Protein AF-A0A269XDT1-F1 (afdb_monomer_lite)

Sequence (77 aa):
RDGKLTSEEMKGATCTISNIGSAGGQWFTPVINHPEVAILGIGRIAQKPIVKDGEIIAAPVLALSLSFDHRQIDGAT

Organism: NCBI:txid152332

InterPro domains:
  IPR001078 2-oxoacid dehydrogenase acyltransferase, catalytic domain [PF00198] (1-77)
  IPR023213 Chloramphenicol acetyltransferase-like domain superfamily [G3DSA:3.30.559.10] (1-77)
  IPR050743 2-oxoacid dehydrogenase family, E2 component [PTHR43178] (1-77)

Radius of gyration: 16.58 Å; chains: 1; bounding box: 47×24×38 Å

pLDDT: mean 94.8, std 6.14, range [53.03, 98.38]

Secondary structure (DSSP, 8-state):
--S---TTTT---SEEEEE-GGGT-----PPP-TT-SEEEEEEEEEEEEEEETTEEEEEEEEEEEEEE-TTT--S--

Foldseek 3Di:
DPPPDDPVNVDDDQEEEAECLVVQAADDADDGDPPHFKYKYKHHFDFDFDQDPNDTDTDTDIDIHMDGHCVVDDDPD

Structure (mmCIF, N/CA/C/O backbone):
data_AF-A0A269XDT1-F1
#
_entry.id   AF-A0A269XDT1-F1
#
loop_
_atom_site.group_PDB
_atom_site.id
_atom_site.type_symbol
_atom_site.label_atom_id
_atom_site.label_alt_id
_atom_site.label_comp_id
_atom_site.label_asym_id
_atom_site.label_entity_id
_atom_site.label_seq_id
_atom_site.pdbx_PDB_ins_code
_atom_site.Cartn_x
_atom_site.Cartn_y
_atom_site.Cartn_z
_atom_site.occupancy
_atom_site.B_iso_or_equiv
_atom_site.auth_seq_id
_atom_site.auth_comp_id
_atom_site.auth_asym_id
_atom_site.auth_atom_id
_atom_site.pdbx_PDB_model_num
ATOM 1 N N . ARG A 1 1 ? 21.325 5.995 3.526 1.00 71.19 1 ARG A N 1
ATOM 2 C CA . ARG A 1 1 ? 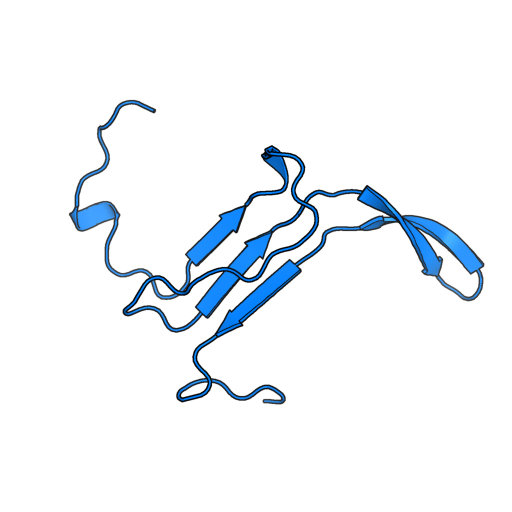20.972 6.158 2.090 1.00 71.19 1 ARG A CA 1
ATOM 3 C C . ARG A 1 1 ? 22.302 6.341 1.392 1.00 71.19 1 ARG A C 1
ATOM 5 O O . ARG A 1 1 ? 22.740 7.466 1.219 1.00 71.19 1 ARG A O 1
ATOM 12 N N . ASP A 1 2 ? 22.970 5.243 1.070 1.00 91.56 2 ASP A N 1
ATOM 13 C CA . ASP A 1 2 ? 24.407 5.309 0.767 1.00 91.56 2 ASP A CA 1
ATOM 14 C C . ASP A 1 2 ? 24.660 5.247 -0.744 1.00 91.56 2 ASP A C 1
ATOM 16 O O . ASP A 1 2 ? 25.795 5.117 -1.181 1.00 91.56 2 ASP A O 1
ATOM 20 N N . GLY A 1 3 ? 23.585 5.304 -1.542 1.00 91.25 3 GLY A N 1
ATOM 21 C CA . GLY A 1 3 ? 23.641 5.324 -3.005 1.00 91.25 3 GLY A CA 1
ATOM 22 C C . GLY A 1 3 ? 24.149 4.033 -3.647 1.00 91.25 3 GLY A C 1
ATOM 23 O O . GLY A 1 3 ? 24.453 4.038 -4.829 1.00 91.25 3 GLY A O 1
ATOM 24 N N . LYS A 1 4 ? 24.248 2.934 -2.891 1.00 95.56 4 LYS A N 1
ATOM 25 C CA . LYS A 1 4 ? 24.833 1.662 -3.352 1.00 95.56 4 LYS A CA 1
ATOM 26 C C . LYS A 1 4 ? 23.877 0.776 -4.157 1.00 95.56 4 LYS A C 1
ATOM 28 O O . LYS A 1 4 ? 24.274 -0.309 -4.554 1.00 95.56 4 LYS A O 1
ATOM 33 N N . LEU A 1 5 ? 22.633 1.215 -4.349 1.00 94.81 5 LEU A N 1
ATOM 34 C CA . LEU A 1 5 ? 21.602 0.432 -5.022 1.00 94.81 5 LEU A CA 1
ATOM 35 C C . LEU A 1 5 ? 21.900 0.377 -6.524 1.00 94.81 5 LEU A C 1
ATOM 37 O O . LEU A 1 5 ? 22.027 1.413 -7.178 1.00 94.81 5 LEU A O 1
ATOM 41 N N . THR A 1 6 ? 22.027 -0.828 -7.057 1.00 96.19 6 THR A N 1
ATOM 42 C CA . THR A 1 6 ? 22.292 -1.069 -8.475 1.00 96.19 6 THR A CA 1
ATOM 43 C C . THR A 1 6 ? 20.999 -1.074 -9.290 1.00 96.19 6 THR A C 1
ATOM 45 O O . THR A 1 6 ? 19.899 -1.249 -8.769 1.00 96.19 6 THR A O 1
ATOM 48 N N . SER A 1 7 ? 21.116 -0.907 -10.611 1.00 93.06 7 SER A N 1
ATOM 49 C CA . SER A 1 7 ? 19.953 -0.985 -11.506 1.00 93.06 7 SER A CA 1
ATOM 50 C C . SER A 1 7 ? 19.314 -2.378 -11.530 1.00 93.06 7 SER A C 1
ATOM 52 O O . SER A 1 7 ? 18.113 -2.478 -11.765 1.00 93.06 7 SER A O 1
ATOM 54 N N . GLU A 1 8 ? 20.090 -3.440 -11.306 1.00 94.62 8 GLU A N 1
ATOM 55 C CA . GLU A 1 8 ? 19.572 -4.812 -11.264 1.00 94.62 8 GLU A CA 1
ATOM 56 C C . GLU A 1 8 ? 18.701 -5.045 -10.028 1.00 94.62 8 GLU A C 1
ATOM 58 O O . GLU A 1 8 ? 17.617 -5.606 -10.151 1.00 94.62 8 GLU A O 1
ATOM 63 N N . GLU A 1 9 ? 19.103 -4.516 -8.869 1.00 94.12 9 GLU A N 1
ATOM 64 C CA . GLU A 1 9 ? 18.332 -4.602 -7.619 1.00 94.12 9 GLU A CA 1
ATOM 65 C C . GLU A 1 9 ? 17.001 -3.831 -7.663 1.00 94.12 9 GLU A C 1
ATOM 67 O O . GLU A 1 9 ? 16.114 -4.082 -6.851 1.00 94.12 9 GLU A O 1
ATOM 72 N N . MET A 1 10 ? 16.844 -2.890 -8.600 1.00 92.88 10 MET A N 1
ATOM 73 C CA . MET A 1 10 ? 15.630 -2.078 -8.766 1.00 92.88 10 MET A CA 1
ATOM 74 C C . MET A 1 10 ? 14.653 -2.622 -9.821 1.00 92.88 10 MET A C 1
ATOM 76 O O . MET A 1 10 ? 13.647 -1.973 -10.108 1.00 92.88 10 MET A O 1
ATOM 80 N N . LYS A 1 11 ? 14.946 -3.768 -10.446 1.00 92.81 11 LYS A N 1
ATOM 81 C CA . LYS A 1 11 ? 14.147 -4.343 -11.541 1.00 92.81 11 LYS A CA 1
ATOM 82 C C . LYS A 1 11 ? 13.432 -5.624 -11.115 1.00 92.81 11 LYS A C 1
ATOM 84 O O . LYS A 1 11 ? 13.782 -6.256 -10.129 1.00 92.81 11 LYS A O 1
ATOM 89 N N . GLY A 1 12 ? 12.441 -6.027 -11.913 1.00 92.31 12 GLY A N 1
ATOM 90 C CA . GLY A 1 12 ? 11.757 -7.316 -11.762 1.00 92.31 12 GLY A CA 1
ATOM 91 C C . GLY A 1 12 ? 10.662 -7.350 -10.694 1.00 92.31 12 GLY A C 1
ATOM 92 O O . GLY A 1 12 ? 10.149 -8.425 -10.394 1.00 92.31 12 GLY A O 1
ATOM 93 N N . ALA A 1 13 ? 10.286 -6.199 -10.132 1.00 95.00 13 ALA A N 1
ATOM 94 C CA . ALA A 1 13 ? 9.128 -6.105 -9.253 1.00 95.00 13 ALA A CA 1
ATOM 95 C C . ALA A 1 13 ? 7.826 -6.430 -10.010 1.00 95.00 13 ALA A C 1
ATOM 97 O O . ALA A 1 13 ? 7.715 -6.215 -11.217 1.00 95.00 13 ALA A O 1
ATOM 98 N N . THR A 1 14 ? 6.835 -6.942 -9.281 1.00 93.69 14 THR A N 1
ATOM 99 C CA . THR A 1 14 ? 5.476 -7.201 -9.788 1.00 93.69 14 THR A CA 1
ATOM 100 C C . THR A 1 14 ? 4.462 -6.166 -9.296 1.00 93.69 14 THR A C 1
ATOM 102 O O . THR A 1 14 ? 3.437 -5.949 -9.943 1.00 93.69 14 THR A O 1
ATOM 105 N N . CYS A 1 15 ? 4.750 -5.538 -8.152 1.00 95.81 15 CYS A N 1
ATOM 106 C CA . CYS A 1 15 ? 3.943 -4.517 -7.496 1.00 95.81 15 CYS A CA 1
ATOM 107 C C . CYS A 1 15 ? 4.837 -3.619 -6.626 1.00 95.81 15 CYS A C 1
ATOM 109 O O . CYS A 1 15 ? 5.818 -4.084 -6.036 1.00 95.81 15 CYS A O 1
ATOM 111 N N . THR A 1 16 ? 4.445 -2.353 -6.496 1.00 97.94 16 THR A N 1
ATOM 112 C CA . THR A 1 16 ? 5.146 -1.333 -5.713 1.00 97.94 16 THR A CA 1
ATOM 113 C C . THR A 1 16 ? 4.363 -0.998 -4.444 1.00 97.94 16 THR A C 1
ATOM 115 O O . THR A 1 16 ? 3.134 -0.932 -4.450 1.00 97.94 16 THR A O 1
ATOM 118 N N . ILE A 1 17 ? 5.072 -0.699 -3.352 1.00 97.56 17 ILE A N 1
ATOM 119 C CA . ILE A 1 17 ? 4.498 -0.090 -2.144 1.00 97.56 17 ILE A CA 1
ATOM 120 C C . ILE A 1 17 ? 5.048 1.331 -2.000 1.00 97.56 17 ILE A C 1
ATOM 122 O O . ILE A 1 17 ? 6.261 1.531 -1.966 1.00 97.56 17 ILE A O 1
ATOM 126 N N . SER A 1 18 ? 4.162 2.319 -1.874 1.00 97.19 18 SER A N 1
ATOM 127 C CA . SER A 1 18 ? 4.520 3.727 -1.681 1.00 97.19 18 SER A CA 1
ATOM 128 C C . SER A 1 18 ? 3.878 4.280 -0.412 1.00 97.19 18 SER A C 1
ATOM 130 O O . SER A 1 18 ? 2.664 4.205 -0.241 1.00 97.19 18 SER A O 1
ATOM 132 N N . ASN A 1 19 ? 4.681 4.841 0.493 1.00 96.81 19 ASN A N 1
ATOM 133 C CA . ASN A 1 19 ? 4.217 5.352 1.783 1.00 96.81 19 ASN A CA 1
ATOM 134 C C . ASN A 1 19 ? 4.428 6.867 1.879 1.00 96.81 19 ASN A C 1
ATOM 136 O O . ASN A 1 19 ? 5.562 7.331 1.989 1.00 96.81 19 ASN A O 1
ATOM 140 N N . ILE A 1 20 ? 3.322 7.617 1.894 1.00 95.88 20 ILE A N 1
ATOM 141 C CA . ILE A 1 20 ? 3.313 9.065 2.167 1.00 95.88 20 ILE A CA 1
ATOM 142 C C . ILE A 1 20 ? 2.818 9.387 3.582 1.00 95.88 20 ILE A C 1
ATOM 144 O O . ILE A 1 20 ? 2.799 10.550 3.988 1.00 95.88 20 ILE A O 1
ATOM 148 N N . GLY A 1 21 ? 2.404 8.372 4.342 1.00 93.19 21 GLY A N 1
ATOM 149 C CA . GLY A 1 21 ? 1.982 8.519 5.729 1.00 93.19 21 GLY A CA 1
ATOM 150 C C . GLY A 1 21 ? 3.088 9.065 6.627 1.00 93.19 21 GLY A C 1
ATOM 151 O O . GLY A 1 21 ? 2.801 9.849 7.530 1.00 93.19 21 GLY A O 1
ATOM 152 N N . SER A 1 22 ? 4.351 8.746 6.325 1.00 89.62 22 SER A N 1
ATOM 153 C CA . SER A 1 22 ? 5.532 9.331 6.981 1.00 89.62 22 SER A CA 1
ATOM 154 C C . SER A 1 22 ? 5.647 10.849 6.784 1.00 89.62 22 SER A C 1
ATOM 156 O O . SER A 1 22 ? 6.159 11.540 7.660 1.00 89.62 22 SER A O 1
ATOM 158 N N . ALA A 1 23 ? 5.127 11.374 5.672 1.00 92.31 23 ALA A N 1
ATOM 159 C CA . ALA A 1 23 ? 5.055 12.802 5.363 1.00 92.31 23 ALA A CA 1
ATOM 160 C C . ALA A 1 23 ? 3.718 13.445 5.790 1.00 92.31 23 ALA A C 1
ATOM 162 O O . ALA A 1 23 ? 3.470 14.613 5.502 1.00 92.31 23 ALA A O 1
ATOM 163 N N . GLY A 1 24 ? 2.835 12.698 6.466 1.00 89.62 24 GLY A N 1
ATOM 164 C CA . GLY A 1 24 ? 1.540 13.186 6.945 1.00 89.62 24 GLY A CA 1
ATOM 165 C C . GLY A 1 24 ? 0.397 13.137 5.925 1.00 89.62 24 GLY A C 1
ATOM 166 O O . GLY A 1 24 ? -0.705 13.593 6.241 1.00 89.62 24 GLY A O 1
ATOM 167 N N . GLY A 1 25 ? 0.616 12.563 4.737 1.00 93.00 25 GLY A N 1
ATOM 168 C CA . GLY A 1 25 ? -0.426 12.393 3.724 1.00 93.00 25 GLY A CA 1
ATOM 169 C C . GLY A 1 25 ? -1.533 11.443 4.191 1.00 93.00 25 GLY A C 1
ATOM 170 O O . GLY A 1 25 ? -1.257 10.412 4.802 1.00 93.00 25 GLY A O 1
ATOM 171 N N . GLN A 1 26 ? -2.800 11.785 3.935 1.00 92.12 26 GLN A N 1
ATOM 172 C CA . GLN A 1 26 ? -3.936 10.972 4.387 1.00 92.12 26 GLN A CA 1
ATOM 173 C C . GLN A 1 26 ? -4.247 9.812 3.441 1.00 92.12 26 GLN A C 1
ATOM 175 O O . GLN A 1 26 ? -4.288 8.675 3.885 1.00 92.12 26 GLN A O 1
ATOM 180 N N . TRP A 1 27 ? -4.480 10.097 2.165 1.00 94.38 27 TRP A N 1
ATOM 181 C CA . TRP A 1 27 ? -4.727 9.137 1.088 1.00 94.38 27 TRP A CA 1
ATOM 182 C C . TRP A 1 27 ? -4.317 9.802 -0.230 1.00 94.38 27 TRP A C 1
ATOM 184 O O . TRP A 1 27 ? -4.172 11.026 -0.281 1.00 94.38 27 TRP A O 1
ATOM 194 N N . PHE A 1 28 ? -4.075 9.012 -1.270 1.00 96.44 28 PHE A N 1
ATOM 195 C CA . PHE A 1 28 ? -3.653 9.516 -2.576 1.00 96.44 28 PHE A CA 1
ATOM 196 C C . PHE A 1 28 ? -3.947 8.486 -3.665 1.00 96.44 28 PHE A C 1
ATOM 198 O O . PHE A 1 28 ? -4.192 7.324 -3.367 1.00 96.44 28 PHE A O 1
ATOM 205 N N . THR A 1 29 ? -3.908 8.899 -4.927 1.00 97.50 29 THR A N 1
ATOM 206 C CA . THR A 1 29 ? -4.021 8.003 -6.084 1.00 97.50 29 THR A CA 1
ATOM 207 C C . THR A 1 29 ? -2.613 7.680 -6.600 1.00 97.50 29 THR A C 1
ATOM 209 O O . THR A 1 29 ? -2.059 8.483 -7.358 1.00 97.50 29 THR A O 1
ATOM 212 N N . PRO A 1 30 ? -1.973 6.577 -6.158 1.00 97.12 30 PRO A N 1
ATOM 213 C CA . PRO A 1 30 ? -0.623 6.241 -6.598 1.00 97.12 30 PRO A CA 1
ATOM 214 C C . PRO A 1 30 ? -0.581 5.960 -8.105 1.00 97.12 30 PRO A C 1
ATOM 216 O O . PRO A 1 30 ? -1.539 5.444 -8.678 1.00 97.12 30 PRO A O 1
ATOM 219 N N . VAL A 1 31 ? 0.538 6.291 -8.748 1.00 97.69 31 VAL A N 1
ATOM 220 C CA . VAL A 1 31 ? 0.765 6.033 -10.178 1.00 97.69 31 VAL A CA 1
ATOM 221 C C . VAL A 1 31 ? 1.564 4.743 -10.327 1.00 97.69 31 VAL A C 1
ATOM 223 O O . VAL A 1 31 ? 2.573 4.565 -9.648 1.00 97.69 31 VAL A O 1
ATOM 226 N N . ILE A 1 32 ? 1.101 3.845 -11.197 1.00 97.38 32 ILE A N 1
ATOM 227 C CA . ILE A 1 32 ? 1.729 2.540 -11.435 1.00 97.38 32 ILE A CA 1
ATOM 228 C C . ILE A 1 32 ? 3.125 2.729 -12.042 1.00 97.38 32 ILE A C 1
ATOM 230 O O . ILE A 1 32 ? 3.302 3.495 -12.992 1.00 97.38 32 ILE A O 1
ATOM 234 N N . ASN A 1 33 ? 4.107 1.994 -11.517 1.00 96.69 33 ASN A N 1
ATOM 235 C CA . ASN A 1 33 ? 5.454 1.925 -12.071 1.00 96.69 33 ASN A CA 1
ATOM 236 C C . ASN A 1 33 ? 5.512 0.866 -13.183 1.00 96.69 33 ASN A C 1
ATOM 238 O O . ASN A 1 33 ? 5.740 -0.313 -12.929 1.00 96.69 33 ASN A O 1
ATOM 242 N N . HIS A 1 34 ? 5.251 1.266 -14.427 1.00 93.81 34 HIS A N 1
ATOM 243 C CA . HIS A 1 34 ? 5.261 0.338 -15.562 1.00 93.81 34 HIS A CA 1
ATOM 244 C C . HIS A 1 34 ? 6.632 -0.365 -15.699 1.00 93.81 34 HIS A C 1
ATOM 246 O O . HIS A 1 34 ? 7.654 0.325 -15.639 1.00 93.81 34 HIS A O 1
ATOM 252 N N . PRO A 1 35 ? 6.702 -1.697 -15.921 1.00 95.06 35 PRO A N 1
ATOM 253 C CA . PRO A 1 35 ? 5.652 -2.622 -16.379 1.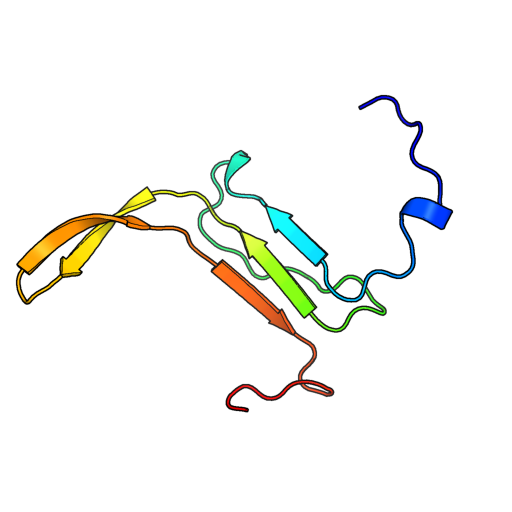00 95.06 35 PRO A CA 1
ATOM 254 C C . PRO A 1 35 ? 4.841 -3.358 -15.298 1.00 95.06 35 PRO A C 1
ATOM 256 O O . PRO A 1 35 ? 4.150 -4.322 -15.620 1.00 95.06 35 PRO A O 1
ATOM 259 N N . GLU A 1 36 ? 4.893 -2.930 -14.038 1.00 97.00 36 GLU A N 1
ATOM 260 C CA . GLU A 1 36 ? 4.043 -3.493 -12.982 1.00 97.0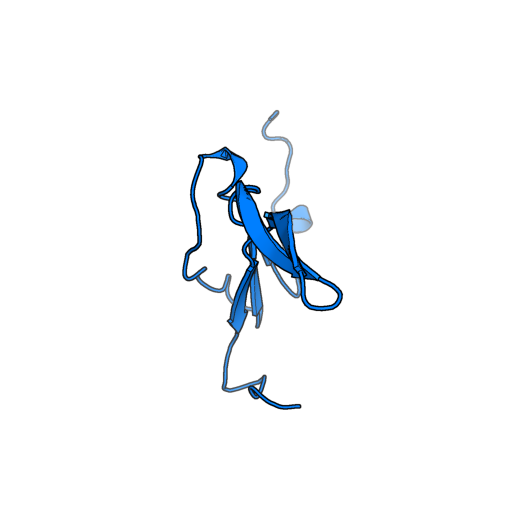0 36 GLU A CA 1
ATOM 261 C C . GLU A 1 36 ? 2.553 -3.223 -13.260 1.00 97.00 36 GLU A C 1
ATOM 263 O O . GLU A 1 36 ? 2.199 -2.325 -14.028 1.00 97.00 36 GLU A O 1
ATOM 268 N N . VAL A 1 37 ? 1.668 -3.996 -12.623 1.00 96.94 37 VAL A N 1
ATOM 269 C CA . VAL A 1 37 ? 0.208 -3.914 -12.847 1.00 96.94 37 VAL A CA 1
ATOM 270 C C . VAL A 1 37 ? -0.558 -3.297 -11.679 1.00 96.94 37 VAL A C 1
ATOM 272 O O . VAL A 1 37 ? -1.744 -3.001 -11.815 1.00 96.94 37 VAL A O 1
ATOM 275 N N . ALA A 1 38 ? 0.101 -3.090 -10.537 1.00 97.25 38 ALA A N 1
ATOM 276 C CA . ALA A 1 38 ? -0.511 -2.534 -9.340 1.00 97.25 38 ALA A CA 1
ATOM 277 C C . ALA A 1 38 ? 0.500 -1.768 -8.478 1.00 97.25 38 ALA A C 1
ATOM 279 O O . ALA A 1 38 ? 1.703 -2.028 -8.505 1.00 97.25 38 ALA A O 1
ATOM 280 N N . ILE A 1 39 ? -0.009 -0.827 -7.687 1.00 98.38 39 ILE A N 1
ATOM 281 C CA . ILE A 1 39 ? 0.751 -0.103 -6.668 1.00 98.38 39 ILE A CA 1
ATOM 282 C C . ILE A 1 39 ? -0.130 0.151 -5.441 1.00 98.38 39 ILE A C 1
ATOM 284 O O . ILE A 1 39 ? -1.247 0.664 -5.550 1.00 98.38 39 ILE A O 1
ATOM 288 N N . LEU A 1 40 ? 0.392 -0.184 -4.259 1.00 98.12 40 LEU A N 1
ATOM 289 C CA . LEU A 1 40 ? -0.258 0.050 -2.974 1.00 98.12 40 LEU A CA 1
ATOM 290 C C . LEU A 1 40 ? 0.266 1.337 -2.327 1.00 98.12 40 LEU A C 1
ATOM 292 O O . LEU A 1 40 ? 1.420 1.430 -1.905 1.00 98.12 40 LEU A O 1
ATOM 296 N N . GLY A 1 41 ? -0.611 2.327 -2.217 1.00 97.88 41 GLY A N 1
ATOM 297 C CA . GLY A 1 41 ? -0.403 3.560 -1.475 1.00 97.88 41 GLY A CA 1
ATOM 298 C C . GLY A 1 41 ? -0.768 3.412 0.003 1.00 97.88 41 GLY A C 1
ATOM 299 O O . GLY A 1 41 ? -1.867 2.973 0.340 1.00 97.88 41 GLY A O 1
ATOM 300 N N . ILE A 1 42 ? 0.145 3.824 0.882 1.00 98.12 42 ILE A N 1
ATOM 301 C CA . ILE A 1 42 ? -0.011 3.837 2.339 1.00 98.12 42 ILE A CA 1
ATOM 302 C C . ILE A 1 42 ? -0.093 5.289 2.824 1.00 98.12 42 ILE A C 1
ATOM 304 O O . ILE A 1 42 ? 0.846 6.076 2.653 1.00 98.12 42 ILE A O 1
ATOM 308 N N . GLY A 1 43 ? -1.226 5.640 3.434 1.00 97.12 43 GLY A N 1
ATOM 309 C CA . GLY A 1 43 ? -1.449 6.921 4.101 1.00 97.12 43 GLY A CA 1
ATOM 310 C C . GLY A 1 43 ? -1.025 6.920 5.572 1.00 97.12 43 GLY A C 1
ATOM 311 O O . GLY A 1 43 ? -0.510 5.934 6.098 1.00 97.12 43 GLY A O 1
ATOM 312 N N . ARG A 1 44 ? -1.240 8.036 6.275 1.00 96.88 44 ARG A N 1
ATOM 313 C CA . ARG A 1 44 ? -0.936 8.132 7.710 1.00 96.88 44 ARG A CA 1
ATOM 314 C C . ARG A 1 44 ? -1.904 7.283 8.534 1.00 96.88 44 ARG A C 1
ATOM 316 O O . ARG A 1 44 ? -3.102 7.239 8.246 1.00 96.88 44 ARG A O 1
ATOM 323 N N . ILE A 1 45 ? -1.405 6.712 9.627 1.00 97.19 45 ILE A N 1
ATOM 324 C CA . ILE A 1 45 ? -2.259 6.162 10.684 1.00 97.19 45 ILE A CA 1
ATOM 325 C C . ILE A 1 45 ? -2.862 7.339 11.455 1.00 97.19 45 ILE A C 1
ATOM 327 O O . ILE A 1 45 ? -2.142 8.247 11.871 1.00 97.19 45 ILE A O 1
ATOM 331 N N . ALA A 1 46 ? -4.179 7.344 11.640 1.00 96.19 46 ALA A N 1
ATOM 332 C CA . ALA A 1 46 ? -4.870 8.374 12.410 1.00 96.19 46 ALA A CA 1
ATOM 333 C C . ALA A 1 46 ? -5.898 7.752 13.354 1.00 96.19 46 ALA A C 1
ATOM 335 O O . ALA A 1 46 ? -6.544 6.770 12.996 1.00 96.19 46 ALA A O 1
ATOM 336 N N . GLN A 1 47 ? -6.081 8.355 14.531 1.00 97.56 47 GLN A N 1
ATOM 337 C CA . GLN A 1 47 ? -7.212 8.029 15.395 1.00 97.56 47 GLN A CA 1
ATOM 338 C C . GLN A 1 47 ? -8.507 8.461 14.705 1.00 97.56 47 GLN A C 1
ATOM 340 O O . GLN A 1 47 ? -8.663 9.636 14.364 1.00 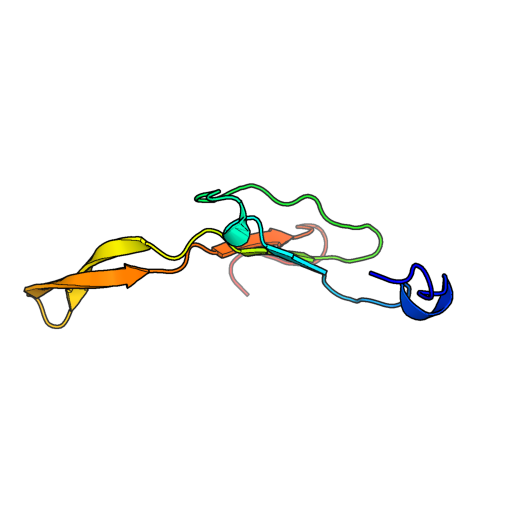97.56 47 GLN A O 1
ATOM 345 N N . LYS A 1 48 ? -9.410 7.510 14.464 1.00 97.00 48 LYS A N 1
ATOM 346 C CA . LYS A 1 48 ? -10.718 7.753 13.851 1.00 97.00 48 LYS A CA 1
ATOM 347 C C . LYS A 1 48 ? -11.814 7.059 14.663 1.00 97.00 48 LYS A C 1
ATOM 349 O O . LYS A 1 48 ? -11.551 6.000 15.235 1.00 97.00 48 LYS A O 1
ATOM 354 N N . PRO A 1 49 ? -13.030 7.626 14.710 1.00 98.00 49 PRO A N 1
ATOM 355 C CA . PRO A 1 49 ? -14.183 6.904 15.223 1.00 98.00 49 PRO A CA 1
ATOM 356 C C . PRO A 1 49 ? -14.506 5.736 14.283 1.00 98.00 49 PRO A C 1
ATOM 358 O O . PRO A 1 49 ? -14.606 5.923 13.069 1.00 98.00 49 PRO A O 1
ATOM 361 N N . ILE A 1 50 ? -14.662 4.540 14.842 1.00 97.88 50 ILE A N 1
ATOM 362 C CA . ILE A 1 50 ? -15.118 3.336 14.143 1.00 97.88 50 ILE A CA 1
ATOM 363 C C . ILE A 1 50 ? -16.284 2.716 14.907 1.00 97.88 50 ILE A C 1
ATOM 365 O O . ILE A 1 50 ? -16.398 2.899 16.117 1.00 97.88 50 ILE A O 1
ATOM 369 N N . VAL A 1 51 ? -17.122 1.956 14.206 1.00 98.12 51 VAL A N 1
ATOM 370 C CA . VAL A 1 51 ? -18.139 1.119 14.847 1.00 98.12 51 VAL A CA 1
ATOM 371 C C . VAL A 1 51 ? -17.532 -0.251 15.116 1.00 98.12 51 VAL A C 1
ATOM 373 O O . VAL A 1 51 ? -17.083 -0.919 14.183 1.00 98.12 51 VAL A O 1
ATOM 376 N N . LYS A 1 52 ? -17.521 -0.672 16.379 1.00 97.25 52 LYS A N 1
ATOM 377 C CA . LYS A 1 52 ? -17.115 -2.011 16.802 1.00 97.25 52 LYS A CA 1
ATOM 378 C C . LYS A 1 52 ? -18.176 -2.552 17.752 1.00 97.25 52 LYS A C 1
ATOM 380 O O . LYS A 1 52 ? -18.503 -1.894 18.729 1.00 97.25 52 LYS A O 1
ATOM 385 N N . ASP A 1 53 ? -18.744 -3.709 17.420 1.00 96.88 53 ASP A N 1
ATOM 386 C CA . ASP A 1 53 ? -19.782 -4.374 18.223 1.00 96.88 53 ASP A CA 1
ATOM 387 C C . ASP A 1 53 ? -21.009 -3.482 18.529 1.00 96.88 53 ASP A C 1
ATOM 389 O O . ASP A 1 53 ? -21.649 -3.600 19.567 1.00 96.88 53 ASP A O 1
ATOM 393 N N . GLY A 1 54 ? -21.352 -2.577 17.603 1.00 97.56 54 GLY A N 1
ATOM 394 C CA . GLY A 1 54 ? -22.473 -1.636 17.742 1.00 97.56 54 GLY A CA 1
ATOM 395 C C . GLY A 1 54 ? -22.141 -0.340 18.489 1.00 97.56 54 GLY A C 1
ATOM 396 O O . GLY A 1 54 ? -22.974 0.563 18.525 1.00 97.56 54 GLY A O 1
ATOM 397 N N . GLU A 1 55 ? -20.925 -0.201 19.016 1.00 97.75 55 GLU A N 1
ATOM 398 C CA . GLU A 1 55 ? -20.469 0.986 19.739 1.00 97.75 55 GLU A CA 1
ATOM 399 C C . GLU A 1 55 ? -19.491 1.819 18.902 1.00 97.75 55 GLU A C 1
ATOM 401 O O . GLU A 1 55 ? -18.710 1.287 18.109 1.00 97.75 55 GLU A O 1
ATOM 406 N N . ILE A 1 56 ? -19.508 3.144 19.087 1.00 98.19 56 ILE A N 1
ATOM 407 C CA . ILE A 1 56 ? -18.507 4.036 18.491 1.00 98.19 56 ILE A CA 1
ATOM 408 C C . ILE A 1 56 ? -17.295 4.094 19.418 1.00 98.19 56 ILE A C 1
ATOM 410 O O . ILE A 1 56 ? -17.376 4.630 20.522 1.00 98.19 56 ILE A O 1
ATOM 414 N N . ILE A 1 57 ? -16.153 3.607 18.937 1.00 98.12 57 ILE A N 1
ATOM 415 C CA . ILE A 1 57 ? -14.870 3.665 19.644 1.00 98.12 57 ILE A CA 1
ATOM 416 C C . ILE A 1 57 ? -13.828 4.415 18.811 1.00 98.12 57 ILE A C 1
ATOM 418 O O . ILE A 1 57 ? -13.884 4.427 17.582 1.00 98.12 57 ILE A O 1
ATOM 422 N N . ALA A 1 58 ? -12.847 5.032 19.466 1.00 98.19 58 ALA A N 1
ATOM 423 C CA . ALA A 1 58 ? -11.678 5.576 18.779 1.00 98.19 58 ALA A CA 1
ATOM 424 C C . ALA A 1 58 ? -10.654 4.460 18.521 1.00 98.19 58 ALA A C 1
ATOM 426 O O . ALA A 1 58 ? -10.288 3.732 19.445 1.00 98.19 58 ALA A O 1
ATOM 427 N N . ALA A 1 59 ? -10.178 4.335 17.280 1.00 98.12 59 ALA A N 1
ATOM 428 C CA . ALA A 1 59 ? -9.157 3.360 16.909 1.00 98.12 59 ALA A CA 1
ATOM 429 C C . ALA A 1 59 ? -8.146 3.928 15.897 1.00 98.12 59 ALA A C 1
ATOM 431 O O . ALA A 1 59 ? -8.497 4.789 15.079 1.00 98.12 59 ALA A O 1
ATOM 432 N N . PRO A 1 60 ? -6.892 3.436 15.903 1.00 97.81 60 PRO A N 1
ATOM 433 C CA . PRO A 1 60 ? -5.927 3.758 14.863 1.00 97.81 60 PRO A CA 1
ATOM 434 C C . PRO A 1 60 ? -6.361 3.121 13.536 1.00 97.81 60 PRO A C 1
ATOM 436 O O . PRO A 1 60 ? -6.461 1.902 13.422 1.00 97.81 60 PRO A O 1
ATOM 439 N N . VAL A 1 61 ? -6.591 3.950 12.518 1.00 97.69 61 VAL A N 1
ATOM 440 C CA . VAL A 1 61 ? -6.990 3.516 11.174 1.00 97.69 61 VAL A CA 1
ATOM 441 C C . VAL A 1 61 ? -5.908 3.883 10.168 1.00 97.69 61 VAL A C 1
ATOM 443 O O . VAL A 1 61 ? -5.481 5.039 10.096 1.00 97.69 61 VAL A O 1
ATOM 446 N N . LEU A 1 62 ? -5.501 2.898 9.367 1.00 97.62 62 LEU A N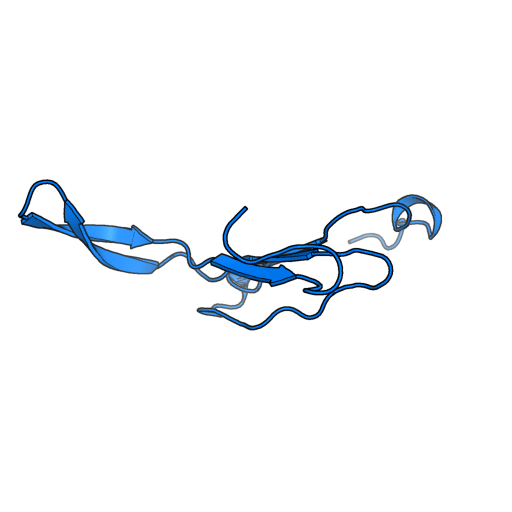 1
ATOM 447 C CA . LEU A 1 62 ? -4.596 3.062 8.235 1.00 97.62 62 LEU A CA 1
ATOM 448 C C . LEU A 1 62 ? -5.402 3.246 6.947 1.00 97.62 62 LEU A C 1
ATOM 450 O O . LEU A 1 62 ? -6.249 2.420 6.619 1.00 97.62 62 LEU A O 1
ATOM 454 N N . ALA A 1 63 ? -5.136 4.323 6.212 1.00 96.31 63 ALA A N 1
ATOM 455 C CA . ALA A 1 63 ? -5.692 4.506 4.877 1.00 96.31 63 ALA A CA 1
ATOM 456 C C . ALA A 1 63 ? -4.837 3.768 3.839 1.00 96.31 63 ALA A C 1
ATOM 458 O O . ALA A 1 63 ? -3.615 3.932 3.809 1.00 96.31 63 ALA A O 1
ATOM 459 N N . LEU A 1 64 ? -5.499 2.992 2.983 1.00 97.69 64 LEU A N 1
ATOM 460 C CA . LEU A 1 64 ? -4.893 2.259 1.876 1.00 97.69 64 LEU A CA 1
ATOM 461 C C . LEU A 1 64 ? -5.505 2.736 0.559 1.00 97.69 64 LEU A C 1
ATOM 463 O O . LEU A 1 64 ? -6.705 3.006 0.486 1.00 97.69 64 LEU A O 1
ATOM 467 N N . SER A 1 65 ? -4.684 2.849 -0.478 1.00 97.81 65 SER A N 1
ATOM 468 C CA . SER A 1 65 ? -5.120 3.237 -1.820 1.00 97.81 65 SER A CA 1
ATOM 469 C C . SER A 1 65 ? -4.466 2.318 -2.839 1.00 97.81 65 SER A C 1
ATOM 471 O O . SER A 1 65 ? -3.247 2.325 -2.971 1.00 97.81 65 SER A O 1
ATOM 473 N N . LEU A 1 66 ? -5.258 1.508 -3.535 1.00 97.44 66 LEU A N 1
ATOM 474 C CA . LEU A 1 66 ? -4.762 0.583 -4.549 1.00 97.44 66 LEU A CA 1
ATOM 475 C C . LEU A 1 66 ? -5.077 1.145 -5.934 1.00 97.44 66 LEU A C 1
ATOM 477 O O . LEU A 1 66 ? -6.247 1.273 -6.290 1.00 97.44 66 LEU A O 1
ATOM 481 N N . SER A 1 67 ? -4.038 1.457 -6.704 1.00 97.62 67 SER A N 1
ATOM 482 C CA . SER A 1 67 ? -4.175 1.693 -8.144 1.00 97.62 67 SER A CA 1
ATOM 483 C C . SER A 1 67 ? -3.746 0.439 -8.884 1.00 97.62 67 SER A C 1
ATOM 485 O O . SER A 1 67 ? -2.711 -0.147 -8.561 1.00 97.62 67 SER A O 1
ATOM 487 N N . PHE A 1 68 ? -4.521 0.048 -9.886 1.00 96.69 68 PHE A N 1
ATOM 488 C CA . PHE A 1 68 ? -4.261 -1.143 -10.680 1.00 96.69 68 PHE A CA 1
ATOM 489 C C . PHE A 1 68 ? -4.674 -0.941 -12.136 1.00 96.69 68 PHE A C 1
ATOM 491 O O . PHE A 1 68 ? -5.490 -0.078 -12.463 1.00 96.69 68 PHE A O 1
ATOM 498 N N . ASP A 1 69 ? -4.059 -1.717 -13.021 1.00 97.00 69 ASP A N 1
ATOM 499 C CA . ASP A 1 69 ? -4.361 -1.708 -14.444 1.00 97.00 69 ASP A CA 1
ATOM 500 C C . ASP A 1 69 ? -5.615 -2.543 -14.732 1.00 97.00 69 ASP A C 1
ATOM 502 O O . ASP A 1 69 ? -5.574 -3.774 -14.738 1.00 97.00 69 ASP A O 1
ATOM 506 N N . HIS A 1 70 ? -6.723 -1.863 -15.029 1.00 96.06 70 HIS A N 1
ATOM 507 C CA . HIS A 1 70 ? -8.005 -2.495 -15.349 1.00 96.06 70 HIS A CA 1
ATOM 508 C C . HIS A 1 70 ? -7.991 -3.395 -16.591 1.00 96.06 70 HIS A C 1
ATOM 510 O O . HIS A 1 70 ? -8.926 -4.163 -16.801 1.00 96.06 70 HIS A O 1
ATOM 516 N N . ARG A 1 71 ? -6.951 -3.326 -17.430 1.00 95.31 71 ARG A N 1
ATOM 517 C CA . ARG A 1 71 ? -6.785 -4.266 -18.550 1.00 95.31 71 ARG A CA 1
ATOM 518 C C . ARG A 1 71 ? -6.414 -5.671 -18.071 1.00 95.31 71 ARG A C 1
ATOM 520 O O . ARG A 1 71 ? -6.567 -6.610 -18.842 1.00 95.31 71 ARG A O 1
ATOM 527 N N . GLN A 1 72 ? -5.885 -5.790 -16.851 1.00 93.75 72 GLN A N 1
ATOM 528 C CA . GLN A 1 72 ? -5.363 -7.033 -16.276 1.00 93.75 72 GLN A CA 1
ATOM 529 C C . GLN A 1 72 ? -6.112 -7.473 -15.014 1.00 93.75 72 GLN A C 1
ATOM 531 O O . GLN A 1 72 ? -6.195 -8.667 -14.750 1.00 93.75 72 GLN A O 1
ATOM 536 N N . ILE A 1 73 ? -6.621 -6.523 -14.224 1.00 93.44 73 ILE A N 1
ATOM 537 C CA . ILE A 1 73 ? -7.266 -6.777 -12.931 1.00 93.44 73 ILE A CA 1
ATOM 538 C C . ILE A 1 73 ? -8.674 -6.172 -12.954 1.00 93.44 73 ILE A C 1
ATOM 540 O O . ILE A 1 73 ? -8.843 -5.001 -13.302 1.00 93.44 73 ILE A O 1
ATOM 54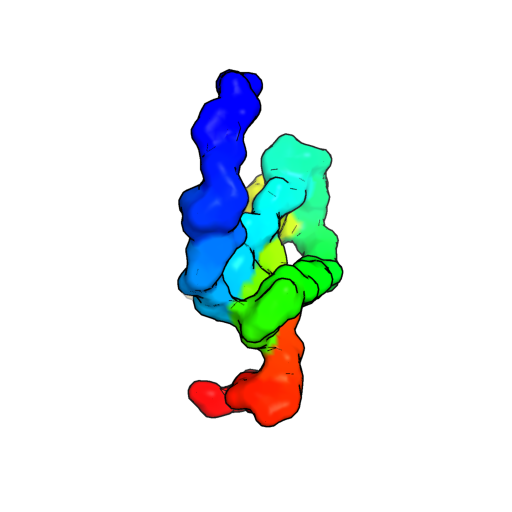4 N N . ASP A 1 74 ? -9.687 -6.947 -12.571 1.00 94.00 74 ASP A N 1
ATOM 545 C CA . ASP A 1 74 ? -11.039 -6.430 -12.367 1.00 94.00 74 ASP A CA 1
ATOM 546 C C . ASP A 1 74 ? -11.277 -6.022 -10.900 1.00 94.00 74 ASP A C 1
ATOM 548 O O . ASP A 1 74 ? -10.447 -6.242 -10.026 1.00 94.00 74 ASP A O 1
ATOM 552 N N . GLY A 1 75 ? -12.369 -5.300 -10.638 1.00 87.06 75 GLY A N 1
ATOM 553 C CA . GLY A 1 75 ? -12.634 -4.724 -9.314 1.00 87.06 75 GLY A CA 1
ATOM 554 C C . GLY A 1 75 ? -13.362 -5.647 -8.330 1.00 87.06 75 GLY A C 1
ATOM 555 O O . GLY A 1 75 ? -13.633 -5.207 -7.214 1.00 87.06 75 GLY A O 1
ATOM 556 N N . ALA A 1 76 ? -13.747 -6.857 -8.741 1.00 85.19 76 ALA A N 1
ATOM 557 C CA . ALA A 1 76 ? -14.641 -7.737 -7.989 1.00 85.19 76 ALA A CA 1
ATOM 558 C C . ALA A 1 76 ? -14.089 -9.157 -7.770 1.00 85.19 76 ALA A C 1
ATOM 560 O O . ALA A 1 76 ? -14.457 -9.779 -6.771 1.00 85.19 76 ALA A O 1
ATOM 561 N N . THR A 1 77 ? -13.242 -9.651 -8.674 1.00 53.03 77 THR A N 1
ATOM 562 C CA . THR A 1 77 ? -12.630 -10.992 -8.654 1.00 53.03 77 THR A CA 1
ATOM 563 C C . THR A 1 77 ? -11.141 -10.906 -8.347 1.00 53.03 77 THR A C 1
ATOM 565 O O . THR A 1 77 ? -10.655 -11.810 -7.630 1.00 53.03 77 THR A O 1
#